Protein AF-A0ABD0RAH8-F1 (afdb_monomer_lite)

Organism: Cirrhinus mrigala (NCBI:txid683832)

InterPro domains:
  IPR013819 Lipoxygenase, C-terminal [PS51393] (1-57)
  IPR036226 Lipoxigenase, C-terminal domain superfamily [SSF48484] (1-57)

pLDDT: mean 94.16, std 4.1, range [69.94, 97.5]

Sequence (57 aa):
YDWFAWIPNCPSTMRKPPPTQKGQVDMKYIMESLPDRERSCWHLGAVWALSQFQDEE

Secondary structure (DSSP, 8-state):
-TTTSSTTTS-S--SSPPPSSTT---HHHHHHHSPPHHHHHHHHHHHHHTTPPPTT-

Radius of gyration: 14.94 Å; chains: 1; bounding box: 35×18×45 Å

Foldseek 3Di:
DVQPLPCVSPAPAFPDDPDPDPPPDDPVNVVNGGDDPVSSVVSNVVVVVVPDDDPVD

Structure (mmCIF, N/CA/C/O backbone):
data_AF-A0ABD0RAH8-F1
#
_entry.id   AF-A0ABD0RAH8-F1
#
loop_
_atom_site.group_PDB
_atom_site.id
_atom_site.type_symbol
_atom_site.label_atom_id
_atom_site.label_alt_id
_atom_site.label_comp_id
_atom_site.label_asym_id
_atom_site.label_entity_id
_atom_site.label_seq_id
_atom_site.pdbx_PDB_ins_code
_atom_site.Cartn_x
_atom_site.Cartn_y
_atom_site.Cartn_z
_atom_site.occupancy
_atom_site.B_iso_or_equiv
_atom_site.auth_seq_id
_atom_site.auth_comp_id
_atom_site.auth_asym_id
_atom_site.auth_atom_id
_atom_site.pdbx_PDB_model_num
ATOM 1 N N . TYR A 1 1 ? 5.501 -7.419 -8.800 1.00 85.69 1 TYR A N 1
ATO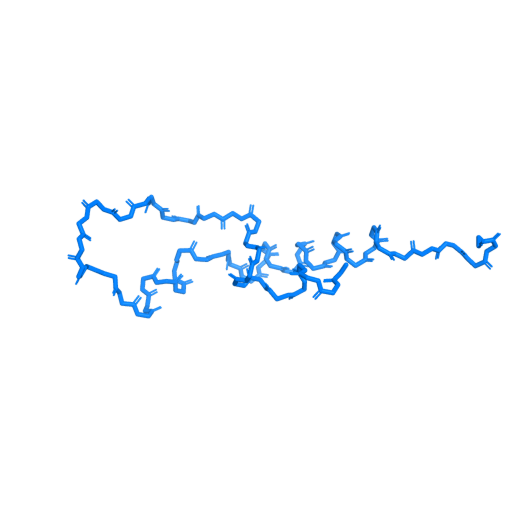M 2 C CA . TYR A 1 1 ? 4.088 -7.082 -9.077 1.00 85.69 1 TYR A CA 1
ATOM 3 C C . TYR A 1 1 ? 3.135 -8.132 -8.528 1.00 85.69 1 TYR A C 1
ATOM 5 O O . TYR A 1 1 ? 2.272 -7.777 -7.739 1.00 85.69 1 TYR A O 1
ATOM 13 N N . ASP A 1 2 ? 3.350 -9.408 -8.829 1.00 89.75 2 ASP A N 1
ATOM 14 C CA . ASP A 1 2 ? 2.457 -10.539 -8.514 1.00 89.75 2 ASP A CA 1
ATOM 15 C C . ASP A 1 2 ? 1.880 -10.570 -7.087 1.00 89.75 2 ASP A C 1
ATOM 17 O O . ASP A 1 2 ? 0.689 -10.804 -6.906 1.00 89.75 2 ASP A O 1
ATOM 21 N N . TRP A 1 3 ? 2.689 -10.263 -6.068 1.00 90.00 3 TRP A N 1
ATOM 22 C CA . TRP A 1 3 ? 2.264 -10.296 -4.659 1.00 90.00 3 TRP A CA 1
ATOM 23 C C . TRP A 1 3 ? 1.761 -8.956 -4.102 1.00 90.00 3 TRP A C 1
ATOM 25 O O . TRP A 1 3 ? 1.076 -8.925 -3.082 1.00 90.00 3 TRP A O 1
ATOM 35 N N . PHE A 1 4 ? 2.094 -7.847 -4.761 1.00 92.06 4 PHE A N 1
ATOM 36 C CA . PHE A 1 4 ? 1.803 -6.482 -4.298 1.00 92.06 4 PHE A CA 1
ATOM 37 C C . PHE A 1 4 ? 0.711 -5.802 -5.144 1.00 92.06 4 PHE A C 1
ATOM 39 O O . PHE A 1 4 ? 0.190 -4.756 -4.771 1.00 92.06 4 PHE A O 1
ATOM 46 N N . ALA A 1 5 ? 0.306 -6.411 -6.264 1.00 91.44 5 ALA A N 1
ATOM 47 C CA . ALA A 1 5 ? -0.789 -5.927 -7.102 1.00 91.44 5 ALA A CA 1
ATOM 48 C C . ALA A 1 5 ? -2.161 -6.039 -6.409 1.00 91.44 5 ALA A C 1
ATOM 50 O O . ALA A 1 5 ? -3.085 -5.283 -6.703 1.00 91.44 5 ALA A O 1
ATOM 51 N N . TRP A 1 6 ? -2.306 -6.955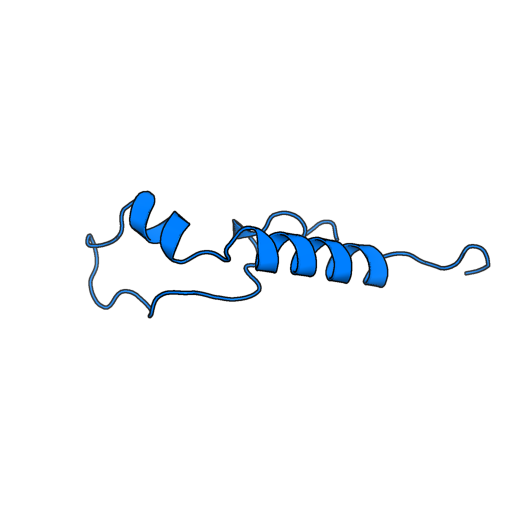 -5.448 1.00 95.06 6 TRP A N 1
ATOM 52 C CA . TRP A 1 6 ? -3.489 -7.022 -4.596 1.00 95.06 6 TRP A CA 1
ATOM 53 C C . TRP A 1 6 ? -3.288 -6.166 -3.339 1.00 95.06 6 TRP A C 1
ATOM 55 O O . TRP A 1 6 ? -2.703 -6.617 -2.356 1.00 95.06 6 TRP A O 1
ATOM 65 N N . ILE A 1 7 ? -3.791 -4.926 -3.368 1.00 94.56 7 ILE A N 1
ATOM 66 C CA . ILE A 1 7 ? -3.596 -3.918 -2.304 1.00 94.56 7 ILE A CA 1
ATOM 67 C C . ILE A 1 7 ? -3.893 -4.450 -0.887 1.00 94.56 7 ILE A C 1
ATOM 69 O O . ILE A 1 7 ? -3.092 -4.184 0.005 1.00 94.56 7 ILE A O 1
ATOM 73 N N . PRO A 1 8 ? -4.981 -5.204 -0.621 1.00 95.62 8 PRO A N 1
ATOM 74 C CA . PRO A 1 8 ? -5.234 -5.730 0.721 1.00 95.62 8 PRO A CA 1
ATOM 75 C C . PRO A 1 8 ? -4.176 -6.721 1.230 1.00 95.62 8 PRO A C 1
ATOM 77 O O . PRO A 1 8 ? -4.056 -6.883 2.440 1.00 95.62 8 PRO A O 1
ATOM 80 N N . ASN A 1 9 ? -3.416 -7.378 0.344 1.00 96.00 9 ASN A N 1
ATOM 81 C CA . ASN A 1 9 ? -2.321 -8.272 0.739 1.00 96.00 9 ASN A CA 1
ATOM 82 C C . ASN A 1 9 ? -1.074 -7.498 1.178 1.00 96.00 9 ASN A C 1
ATOM 84 O O . ASN A 1 9 ? -0.397 -7.906 2.117 1.00 96.00 9 ASN A O 1
ATOM 88 N N . CYS A 1 10 ? -0.779 -6.373 0.522 1.00 94.31 10 CYS A N 1
ATOM 89 C CA . CYS A 1 10 ? 0.330 -5.509 0.907 1.00 94.31 10 CYS A CA 1
ATOM 90 C C . CYS A 1 10 ? -0.038 -4.023 0.764 1.00 94.31 10 CYS A C 1
ATOM 92 O O . CYS A 1 10 ? 0.306 -3.380 -0.230 1.00 94.31 10 CYS A O 1
ATOM 94 N N . PRO A 1 11 ? -0.763 -3.453 1.741 1.00 94.25 11 PRO A N 1
ATOM 95 C CA . PRO A 1 11 ? -1.132 -2.050 1.689 1.00 94.25 11 PRO A CA 1
ATOM 96 C C . PRO A 1 11 ? 0.107 -1.176 1.906 1.00 94.25 11 PRO A C 1
ATOM 98 O O . PRO A 1 11 ? 0.821 -1.319 2.896 1.00 94.25 11 PRO A O 1
ATOM 101 N N . SER A 1 12 ? 0.334 -0.215 1.010 1.00 92.88 12 SER A N 1
ATOM 102 C CA . SER A 1 12 ? 1.443 0.744 1.126 1.00 92.88 12 SER A CA 1
ATOM 103 C C . SER A 1 12 ? 1.317 1.694 2.321 1.00 92.88 12 SER A C 1
ATOM 105 O O . SER A 1 12 ? 2.299 2.305 2.737 1.00 92.88 12 SER A O 1
ATOM 107 N N . THR A 1 13 ? 0.108 1.856 2.863 1.00 95.00 13 THR A N 1
ATOM 108 C CA . THR A 1 13 ? -0.175 2.703 4.023 1.00 95.00 13 THR A CA 1
ATOM 109 C C . THR A 1 13 ? -1.470 2.281 4.718 1.00 95.00 13 THR A C 1
ATOM 111 O O . THR A 1 13 ? -2.313 1.612 4.119 1.00 95.00 13 THR A O 1
ATOM 114 N N . MET A 1 14 ? -1.650 2.727 5.963 1.00 97.50 14 MET A N 1
ATOM 115 C CA . MET A 1 14 ? -2.877 2.565 6.743 1.00 97.50 14 MET A CA 1
ATOM 116 C C . MET A 1 14 ? -3.381 3.942 7.188 1.00 97.50 14 MET A C 1
ATOM 118 O O . MET A 1 14 ? -2.631 4.730 7.759 1.00 97.50 14 MET A O 1
ATOM 122 N N . ARG A 1 15 ? -4.659 4.240 6.931 1.00 96.94 15 ARG A N 1
ATOM 123 C CA . ARG A 1 15 ? -5.293 5.541 7.231 1.00 96.94 15 ARG A CA 1
ATOM 124 C C . ARG A 1 15 ? -5.914 5.628 8.629 1.00 96.94 15 ARG A C 1
ATOM 126 O O . ARG A 1 15 ? -6.349 6.703 9.033 1.00 96.94 15 ARG A O 1
ATOM 133 N N . LYS A 1 16 ? -5.968 4.517 9.367 1.00 95.19 16 LYS A N 1
ATOM 134 C CA . LYS A 1 16 ? -6.466 4.446 10.747 1.00 95.19 16 LYS A CA 1
ATOM 135 C C . LYS A 1 16 ? -5.422 3.811 11.669 1.00 95.19 16 LYS A C 1
ATOM 137 O O . LYS A 1 16 ? -4.631 2.991 11.200 1.00 95.19 16 LYS A O 1
ATOM 142 N N . PRO A 1 17 ? -5.413 4.172 12.965 1.00 95.94 17 PRO A N 1
ATOM 143 C CA . PRO A 1 17 ? -4.553 3.515 13.939 1.00 95.94 17 PRO A CA 1
ATOM 144 C C . PRO A 1 17 ? -4.961 2.043 14.127 1.00 95.94 17 PRO A C 1
ATOM 146 O O . PRO A 1 17 ? -6.100 1.680 13.825 1.00 95.94 17 PRO A O 1
ATOM 149 N N . PRO A 1 18 ? -4.069 1.197 14.669 1.00 95.50 18 PRO A N 1
ATOM 150 C CA . PRO A 1 18 ? -4.415 -0.171 15.027 1.00 95.50 18 PRO A CA 1
ATOM 151 C C . PRO A 1 18 ? -5.604 -0.215 16.006 1.00 95.50 18 PRO A C 1
ATOM 153 O O . PRO A 1 18 ? -5.643 0.578 16.953 1.00 95.50 18 PRO A O 1
ATOM 156 N N . PRO A 1 19 ? -6.571 -1.130 15.819 1.00 95.12 19 PRO A N 1
ATOM 157 C CA . PRO A 1 19 ? -7.689 -1.285 16.742 1.00 95.12 19 PRO A CA 1
ATOM 158 C C . PRO A 1 19 ? -7.185 -1.721 18.123 1.00 95.12 19 PRO A C 1
ATOM 160 O O . PRO A 1 19 ? -6.341 -2.608 18.240 1.00 95.12 19 PRO A O 1
ATOM 163 N N . THR A 1 20 ? -7.717 -1.111 19.182 1.00 96.06 20 THR A N 1
ATOM 164 C CA . THR A 1 20 ? -7.256 -1.343 20.563 1.00 96.06 20 THR A CA 1
ATOM 165 C C . THR A 1 20 ? -8.039 -2.435 21.290 1.00 96.06 20 THR A C 1
ATOM 167 O O . THR A 1 20 ? -7.615 -2.891 22.350 1.00 96.06 20 THR A O 1
ATOM 170 N N . GLN A 1 21 ? -9.175 -2.873 20.739 1.00 95.88 21 GLN A N 1
ATOM 171 C CA . GLN A 1 21 ? -10.039 -3.893 21.333 1.00 95.88 21 GLN A CA 1
ATOM 172 C C . GLN A 1 21 ? -10.604 -4.832 20.262 1.00 95.88 21 GLN A C 1
ATOM 174 O O . GLN A 1 21 ? -10.802 -4.457 19.104 1.00 95.88 21 GLN A O 1
ATOM 179 N N . LYS A 1 22 ? -10.888 -6.074 20.662 1.00 95.50 22 LYS A N 1
ATOM 180 C CA . LYS A 1 22 ? -11.510 -7.076 19.786 1.00 95.50 22 LYS A CA 1
ATOM 181 C C . LYS A 1 22 ? -12.987 -6.733 19.541 1.00 95.50 22 LYS A C 1
ATOM 183 O O . LYS A 1 22 ? -13.641 -6.168 20.409 1.00 95.50 22 LYS A O 1
ATOM 188 N N . GLY A 1 23 ? -13.514 -7.102 18.371 1.00 94.81 23 GLY A N 1
ATOM 189 C CA . GLY A 1 23 ? -14.940 -6.957 18.034 1.00 94.81 23 GLY A CA 1
ATOM 190 C C . GLY A 1 23 ? -15.392 -5.558 17.588 1.00 94.81 23 GLY A C 1
ATOM 191 O O . GLY A 1 23 ? -16.573 -5.373 17.331 1.00 94.81 23 GLY A O 1
ATOM 192 N N . GLN A 1 24 ? -14.479 -4.586 17.471 1.00 93.00 24 GLN A N 1
ATOM 193 C CA . GLN A 1 24 ? -14.799 -3.214 17.038 1.00 93.00 24 GLN A CA 1
ATOM 194 C C . GLN A 1 24 ? -14.662 -2.980 15.524 1.00 93.00 24 GLN A C 1
ATOM 196 O O . GLN A 1 24 ? -15.028 -1.917 15.030 1.00 93.00 24 GLN A O 1
ATOM 201 N N . VAL A 1 25 ? -14.088 -3.939 14.794 1.00 96.00 25 VAL A N 1
ATOM 202 C CA . VAL A 1 25 ? -13.762 -3.797 13.371 1.00 96.00 25 VAL A CA 1
ATOM 203 C C . VAL A 1 25 ? -14.849 -4.444 12.521 1.00 96.00 25 VAL A C 1
ATOM 205 O O . VAL A 1 25 ? -15.130 -5.631 12.674 1.00 96.00 25 VAL A O 1
ATOM 208 N N . ASP A 1 26 ? -15.413 -3.673 11.596 1.00 96.12 26 ASP A N 1
ATOM 209 C CA . ASP A 1 26 ? -16.319 -4.136 10.548 1.00 96.12 26 ASP A CA 1
ATOM 210 C C . ASP A 1 26 ? -15.688 -3.962 9.150 1.00 96.12 26 ASP A C 1
ATOM 212 O O . ASP A 1 26 ? -14.589 -3.420 8.992 1.00 96.12 26 ASP A O 1
ATOM 216 N N . MET A 1 27 ? -16.381 -4.424 8.102 1.00 96.69 27 MET A N 1
ATOM 217 C CA . MET A 1 27 ? -15.879 -4.313 6.725 1.00 96.69 27 MET A CA 1
ATOM 218 C C . MET A 1 27 ? -15.678 -2.851 6.301 1.00 96.69 27 MET A C 1
ATOM 220 O O . MET A 1 27 ? -14.725 -2.528 5.591 1.00 96.69 27 MET A O 1
ATOM 224 N N . LYS A 1 28 ? -16.544 -1.944 6.766 1.00 96.12 28 LYS A N 1
ATOM 225 C CA . LYS A 1 28 ? -16.432 -0.513 6.477 1.00 96.12 28 LYS A CA 1
ATOM 226 C C . LYS A 1 28 ? -15.154 0.071 7.080 1.00 96.12 28 LYS A C 1
ATOM 228 O O . LYS A 1 28 ? -14.410 0.752 6.379 1.00 96.12 28 LYS A O 1
ATOM 233 N N . TYR A 1 29 ? -14.858 -0.246 8.337 1.00 96.19 29 TYR A N 1
ATOM 234 C CA . TYR A 1 29 ? -13.637 0.164 9.019 1.00 96.19 29 TYR A CA 1
ATOM 235 C C . TYR A 1 29 ? -12.391 -0.338 8.286 1.00 96.19 29 TYR A C 1
ATOM 237 O O . TYR A 1 29 ? -11.441 0.429 8.133 1.00 96.19 29 TYR A O 1
ATOM 245 N N . ILE A 1 30 ? -12.394 -1.582 7.792 1.00 96.31 30 ILE A N 1
ATOM 246 C CA . ILE A 1 30 ? -11.279 -2.139 7.006 1.00 96.31 30 ILE A CA 1
ATOM 247 C C . ILE A 1 30 ? -11.078 -1.334 5.718 1.00 96.31 30 ILE A C 1
ATOM 249 O O . ILE A 1 30 ? -9.973 -0.856 5.465 1.00 96.31 30 ILE A O 1
ATOM 253 N N . MET A 1 31 ? -12.140 -1.110 4.940 1.00 96.50 31 MET A N 1
ATOM 254 C CA . MET A 1 31 ? -12.062 -0.358 3.678 1.00 96.50 31 MET A CA 1
ATOM 255 C C . MET A 1 31 ? -11.635 1.103 3.886 1.00 96.50 31 MET A C 1
ATOM 257 O O . MET A 1 31 ? -10.926 1.675 3.058 1.00 96.50 31 MET A O 1
ATOM 261 N N . GLU A 1 32 ? -12.028 1.712 5.006 1.00 96.38 32 GLU A N 1
ATOM 262 C CA . GLU A 1 32 ? -11.580 3.052 5.398 1.00 96.38 32 GLU A CA 1
ATOM 263 C C . GLU A 1 32 ? -10.130 3.076 5.903 1.00 96.38 32 GLU A C 1
ATOM 265 O O . GLU A 1 32 ? -9.472 4.110 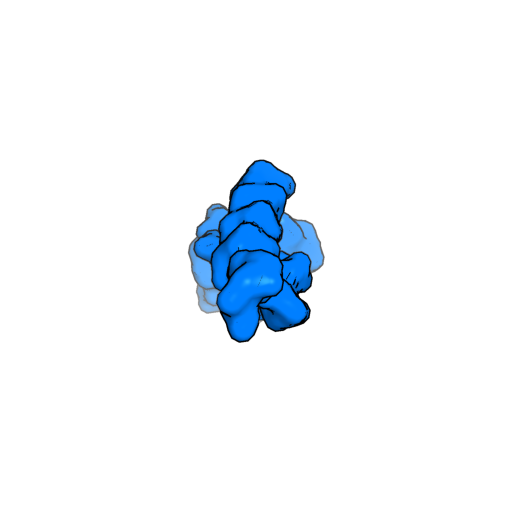5.800 1.00 96.38 32 GLU A O 1
ATOM 270 N N . SER A 1 33 ? -9.624 1.962 6.439 1.00 96.81 33 SER A N 1
ATOM 271 C CA . SER A 1 33 ? -8.241 1.838 6.921 1.00 96.81 33 SER A CA 1
ATOM 272 C C . SER A 1 33 ? -7.247 1.598 5.788 1.00 96.81 33 SER A C 1
ATOM 274 O O . SER A 1 33 ? -6.124 2.090 5.860 1.00 96.81 33 SER A O 1
ATOM 276 N N . LEU A 1 34 ? -7.652 0.869 4.745 1.00 97.19 34 LEU A N 1
ATOM 277 C CA . LEU A 1 34 ? -6.836 0.610 3.556 1.00 97.19 34 LEU A CA 1
ATOM 278 C C . LEU A 1 34 ? -6.523 1.898 2.772 1.00 97.19 34 LEU A C 1
ATOM 280 O O . LEU A 1 34 ? -7.226 2.898 2.953 1.00 97.19 34 LEU A O 1
ATOM 284 N N . PRO A 1 35 ? -5.501 1.896 1.890 1.00 95.94 35 PRO A N 1
ATOM 285 C CA . PRO A 1 35 ? -5.189 3.034 1.028 1.00 95.94 35 PRO A CA 1
ATOM 286 C C . PRO A 1 35 ? -6.402 3.508 0.218 1.00 95.94 35 PRO A C 1
ATOM 288 O O . PRO A 1 35 ? -7.276 2.723 -0.150 1.00 95.94 35 PRO A O 1
ATOM 291 N N . ASP A 1 36 ? -6.463 4.809 -0.057 1.00 95.06 36 ASP A N 1
ATOM 292 C CA . ASP A 1 36 ? -7.437 5.349 -1.000 1.00 95.06 36 ASP A CA 1
ATOM 293 C C . ASP A 1 36 ? -7.035 5.057 -2.448 1.00 95.06 36 ASP A C 1
ATOM 295 O O . ASP A 1 36 ? -5.919 4.632 -2.743 1.00 95.06 36 ASP A O 1
ATOM 299 N N . ARG A 1 37 ? -7.970 5.305 -3.370 1.00 94.06 37 ARG A N 1
ATOM 300 C CA . ARG A 1 37 ? -7.804 4.981 -4.792 1.00 94.06 37 ARG A CA 1
ATOM 301 C C . ARG A 1 37 ? -6.536 5.586 -5.387 1.00 94.06 37 ARG A C 1
ATOM 303 O O . ARG A 1 37 ? -5.847 4.908 -6.133 1.00 94.06 37 ARG A O 1
ATOM 310 N N . GLU A 1 38 ? -6.217 6.828 -5.036 1.00 95.81 38 GLU A N 1
ATOM 311 C CA . GLU A 1 38 ? -5.030 7.513 -5.547 1.00 95.81 38 GLU A CA 1
ATOM 312 C C . GLU A 1 38 ? -3.736 6.828 -5.091 1.00 95.81 38 GLU A C 1
ATOM 314 O O . GLU A 1 38 ? -2.902 6.473 -5.926 1.00 95.81 38 GLU A O 1
ATOM 319 N N . ARG A 1 39 ? -3.583 6.562 -3.785 1.00 94.38 39 ARG A N 1
ATOM 320 C CA . ARG A 1 39 ? -2.401 5.857 -3.265 1.00 94.38 39 ARG A CA 1
ATOM 321 C C . ARG A 1 39 ? -2.320 4.426 -3.782 1.00 94.38 39 ARG A C 1
ATOM 323 O O . ARG A 1 39 ? -1.218 3.940 -4.030 1.00 94.38 39 ARG A O 1
ATOM 330 N N . SER A 1 40 ? -3.459 3.762 -3.979 1.00 95.00 40 SER A N 1
ATOM 331 C CA . SER A 1 40 ? -3.507 2.449 -4.622 1.00 95.00 40 SER A CA 1
ATOM 332 C C . SER A 1 40 ? -3.018 2.499 -6.069 1.00 95.00 40 SER A C 1
ATOM 334 O O . SER A 1 40 ? -2.198 1.669 -6.444 1.00 95.00 40 SER A O 1
ATOM 336 N N . CYS A 1 41 ? -3.449 3.480 -6.867 1.00 95.25 41 CYS A N 1
ATOM 337 C CA . CYS A 1 41 ? -2.988 3.640 -8.249 1.00 95.25 41 CYS A CA 1
ATOM 338 C C . CYS A 1 41 ? -1.474 3.872 -8.321 1.00 95.25 41 CYS A C 1
ATOM 340 O O . CYS A 1 41 ? -0.788 3.196 -9.087 1.00 95.25 41 CYS A O 1
ATOM 342 N N . TRP A 1 42 ? -0.941 4.771 -7.489 1.00 96.69 42 TRP A N 1
ATOM 343 C CA . TRP A 1 42 ? 0.502 5.016 -7.425 1.00 96.69 42 TRP A CA 1
ATOM 344 C C . TRP A 1 42 ? 1.287 3.785 -6.977 1.00 96.69 42 TRP A C 1
ATOM 346 O O . TRP A 1 42 ? 2.323 3.477 -7.564 1.00 96.69 42 TRP A O 1
ATOM 356 N N . HIS A 1 43 ? 0.786 3.052 -5.980 1.00 95.06 43 HIS A N 1
ATOM 357 C CA . HIS A 1 43 ? 1.412 1.812 -5.530 1.00 95.06 43 HIS A CA 1
ATOM 358 C C . HIS A 1 43 ? 1.491 0.776 -6.657 1.00 95.06 43 HIS A C 1
ATOM 360 O O . HIS A 1 43 ? 2.561 0.222 -6.900 1.00 95.06 43 HIS A O 1
ATOM 366 N N . LEU A 1 44 ? 0.390 0.567 -7.387 1.00 95.38 44 LEU A N 1
ATOM 367 C CA . LEU A 1 44 ? 0.350 -0.354 -8.523 1.00 95.38 44 LEU A CA 1
ATOM 368 C C . LEU A 1 44 ? 1.316 0.059 -9.632 1.00 95.38 44 LEU A C 1
ATOM 370 O O . LEU A 1 44 ? 2.052 -0.789 -10.131 1.00 95.38 44 LEU A O 1
ATOM 374 N N . GLY A 1 45 ? 1.340 1.346 -9.988 1.00 95.31 45 GLY A N 1
ATOM 375 C CA . GLY A 1 45 ? 2.238 1.872 -11.015 1.00 95.31 45 GLY A CA 1
ATOM 376 C C . GLY A 1 45 ? 3.708 1.689 -10.647 1.00 95.31 45 GLY A C 1
ATOM 377 O O . GLY A 1 45 ? 4.481 1.173 -11.451 1.00 95.31 45 GLY A O 1
ATOM 378 N N . ALA A 1 46 ? 4.081 2.036 -9.412 1.00 95.88 46 ALA A N 1
ATOM 379 C CA . ALA A 1 46 ? 5.448 1.882 -8.924 1.00 95.88 46 ALA A CA 1
ATOM 380 C C . ALA A 1 46 ? 5.879 0.411 -8.906 1.00 95.88 46 ALA A C 1
ATOM 382 O O . ALA A 1 46 ? 6.922 0.059 -9.451 1.00 95.88 46 ALA A O 1
ATOM 383 N N . VAL A 1 47 ? 5.059 -0.465 -8.320 1.00 96.00 47 VAL A N 1
ATOM 384 C CA . VAL A 1 47 ? 5.361 -1.897 -8.244 1.00 96.00 47 VAL A CA 1
ATOM 385 C C . VAL A 1 47 ? 5.443 -2.515 -9.639 1.00 96.00 47 VAL A C 1
ATOM 387 O O . VAL A 1 47 ? 6.300 -3.366 -9.864 1.00 96.00 47 VAL A O 1
ATOM 390 N N . TRP A 1 48 ? 4.561 -2.134 -10.565 1.00 95.19 48 TRP A N 1
ATOM 391 C CA . TRP A 1 48 ? 4.586 -2.646 -11.933 1.00 95.19 48 TRP A CA 1
ATOM 392 C C . TRP A 1 48 ? 5.868 -2.234 -12.652 1.00 95.19 48 TRP A C 1
ATOM 394 O O . TRP A 1 48 ? 6.602 -3.110 -13.104 1.00 95.19 48 TRP A O 1
ATOM 404 N N . ALA A 1 49 ? 6.161 -0.929 -12.675 1.00 95.81 49 ALA A N 1
ATOM 405 C CA . ALA A 1 49 ? 7.309 -0.370 -13.381 1.00 95.81 49 ALA A CA 1
ATOM 406 C C . ALA A 1 49 ? 8.638 -0.939 -12.865 1.00 95.81 49 ALA A C 1
ATOM 408 O O . ALA A 1 49 ? 9.501 -1.291 -13.656 1.00 95.81 49 ALA A O 1
ATOM 409 N N . LEU A 1 50 ? 8.777 -1.098 -11.545 1.00 95.31 50 LEU A N 1
ATOM 410 C CA . LEU A 1 50 ? 9.987 -1.649 -10.923 1.00 95.31 50 LEU A CA 1
ATOM 411 C C . LEU A 1 50 ? 10.113 -3.175 -11.048 1.00 95.31 50 LEU A C 1
ATOM 413 O O . LEU A 1 50 ? 11.126 -3.728 -10.634 1.00 95.31 50 LEU A O 1
ATOM 417 N N . SER A 1 51 ? 9.084 -3.865 -11.549 1.00 94.88 51 SER A N 1
ATOM 418 C CA . SER A 1 51 ? 9.120 -5.320 -11.761 1.00 94.88 51 SER A CA 1
ATOM 419 C C . SER A 1 51 ? 9.336 -5.710 -13.226 1.00 94.88 51 SER A C 1
ATOM 421 O O . SER A 1 51 ? 9.312 -6.902 -13.519 1.00 94.88 51 SER A O 1
ATOM 423 N N . GLN A 1 52 ? 9.454 -4.748 -14.146 1.00 94.00 52 GLN A N 1
ATOM 424 C CA . GLN A 1 52 ? 9.745 -5.037 -15.551 1.00 94.00 52 GLN A CA 1
ATOM 425 C C . GLN A 1 52 ? 11.259 -5.043 -15.779 1.00 94.00 52 GLN A C 1
ATOM 427 O O . GLN A 1 52 ? 11.972 -4.225 -15.200 1.00 94.00 52 GLN A O 1
ATOM 432 N N . PHE A 1 53 ? 11.719 -5.942 -16.642 1.00 93.88 53 PHE A N 1
ATOM 433 C CA . PHE A 1 53 ? 13.077 -5.929 -17.181 1.00 93.88 53 PHE A CA 1
ATOM 434 C C . PHE A 1 53 ? 13.112 -5.101 -18.469 1.00 93.88 53 PHE A C 1
ATOM 436 O O . PHE A 1 53 ? 12.072 -4.890 -19.103 1.00 93.88 53 PHE A O 1
ATOM 443 N N . GLN A 1 54 ? 14.290 -4.607 -18.841 1.00 93.19 54 GLN A N 1
ATOM 444 C CA . GLN A 1 54 ? 14.479 -3.968 -20.143 1.00 93.19 54 GLN A CA 1
ATOM 445 C C . GLN A 1 54 ? 14.610 -5.038 -21.240 1.00 93.19 54 GLN A 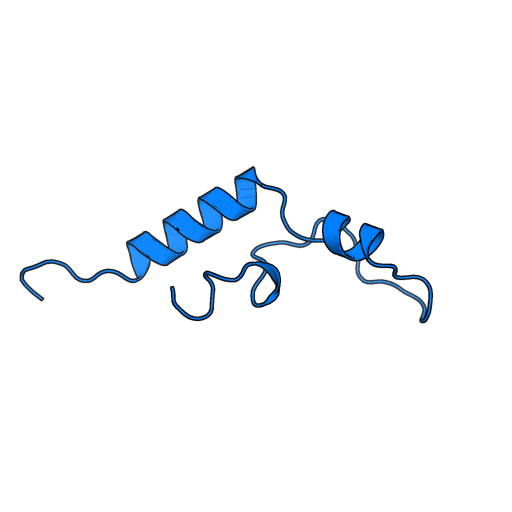C 1
ATOM 447 O O . GLN A 1 54 ? 15.041 -6.147 -20.965 1.00 93.19 54 GLN A O 1
ATOM 452 N N . ASP A 1 55 ? 14.272 -4.706 -22.490 1.00 87.31 55 ASP A N 1
ATOM 453 C CA . ASP A 1 55 ? 14.265 -5.671 -23.606 1.00 87.31 55 ASP A CA 1
ATOM 454 C C . ASP A 1 55 ? 15.628 -6.343 -23.894 1.00 87.31 55 ASP A C 1
ATOM 456 O O . ASP A 1 55 ? 15.672 -7.373 -24.563 1.00 87.31 55 ASP A O 1
ATOM 460 N N . GLU A 1 56 ? 16.737 -5.759 -23.428 1.00 85.38 56 GLU A N 1
ATOM 461 C CA . GLU A 1 56 ? 18.103 -6.278 -23.621 1.00 85.38 56 GLU A CA 1
ATOM 462 C C . GLU A 1 56 ? 18.690 -6.973 -22.377 1.00 85.38 56 GLU A C 1
ATOM 464 O O . GLU A 1 56 ? 19.886 -7.269 -22.343 1.00 85.38 56 GLU A O 1
ATOM 469 N N . GLU A 1 57 ? 17.865 -7.229 -21.361 1.00 69.94 57 GLU A N 1
ATOM 470 C CA . GLU A 1 57 ? 18.205 -7.992 -20.151 1.00 69.94 57 GLU A CA 1
ATOM 471 C C . GLU A 1 57 ? 17.651 -9.425 -20.225 1.00 69.94 57 GLU A C 1
ATOM 473 O O . GLU A 1 57 ? 18.408 -10.363 -19.878 1.00 69.94 57 GLU A O 1
#

=== Feature glossary ===
The record interleaves many kinds of information about one protein. Here is each kind framed as the question it answers.

Q: What known structures does this most resemble?
A: Structural nearest neighbors (via Foldseek easy-search vs the PDB). Reported per hit: target PDB id, E-value, and alignment TM-score. A TM-score above ~0.5 is the conventional threshold for 'same fold'.

Q: Where is each backbone atom in 3D?
A: The mmCIF table is the protein's shape written out atom by atom. For each backbone N, Cα, C, and carbonyl O, it records an (x, y, z) coordinate triple in Å plus the residue type, chain letter, and residue number.

Q: What are the backbone torsion angles?
A: The φ/ψ torsion pair specifies the backbone conformation at each residue. φ rotates about the N–Cα bond, ψ about the Cα–C bond. Steric clashes forbid most of the (φ, ψ) plane — the allowed regions (α-helix basin, β-sheet basin, left-handed helix) are the Ramachandran-allowed regions.

Q: Which residues are buried vs exposed?
A: Solvent-accessible surface area (SASA) is the area in Å² traced out by the centre of a 1.4 Å probe sphere (a water molecule) rolled over the protein's van der Waals surface (Shrake–Rupley / Lee–Richards construction). Buried residues have near-zero SASA; fully exposed residues can exceed 200 Å². The total SASA scales roughly with the number of surface residues.

Q: How confident is the AlphaFold model at each residue?
A: pLDDT is t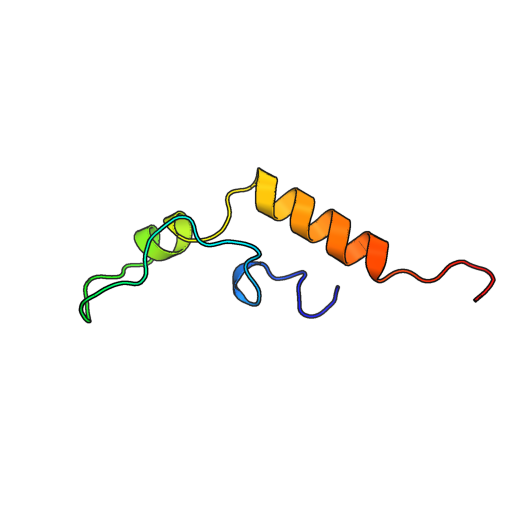he predicted lDDT-Cα score: AlphaFold's confidence that the local environment of each residue (all inter-atomic distances within 15 Å) is correctly placed. It is a per-residue number between 0 and 100, with higher meaning more reliable.

Q: What does the local fold look like, residue by residue?
A: 3Di is Foldseek's structural alphabet. Each residue is assigned one of twenty discrete states based on how its Cα sits relative to its spatial (not sequential) neighbors. Aligning 3Di strings finds structural homologs roughly as well as full 3D superposition, but orders of magnitude faster.

Q: How big and how compact is the whole molecule?
A: Radius of gyration (Rg) is the root-mean-square distance of Cα atoms from their centroid — a single number for overall size and compactness. A globular domain of N residues has Rg ≈ 2.2·N^0.38 Å; an extended or disordered chain has a much larger Rg. The Cα contact count is the number of residue pairs whose Cα atoms are within 8 Å and are more than four positions apart in sequence — a standard proxy for tertiary packing density. The bounding box is the smallest axis-aligned box enclosing all Cα atoms.

Q: Which residues are in helices, strands, or loops?
A: DSSP 8-state secondary structure assigns each residue one of H (α-helix), G (3₁₀-helix), I (π-helix), E (extended β-strand), B (isolated β-bridge), T (hydrogen-bonded turn), S (bend), or '-' (coil). The assignment is computed from backbone hydrogen-bond geometry via the Kabsch–Sander algorithm.

Q: How mobile is each atom in the crystal?
A: Crystallographic B-factors measure how much each atom's electron density is smeared out, in Å². They rise in mobile loops and surface residues and fall in the buried interior. In AlphaFold models this column is repurposed to hold pLDDT instead.

Q: What if only a Cα trace is available?
A: P-SEA three-state annotation labels each residue as helix, strand, or coil based purely on the geometry of the Cα trace. It serves as a fallback when the full backbone (and thus DSSP) is unavailable.

Q: What family and function is it annotated with?
A: Database cross-references. InterPro integrates a dozen domain/family signature databases into unified entries with residue-range hits. GO terms attach function/process/location labels with e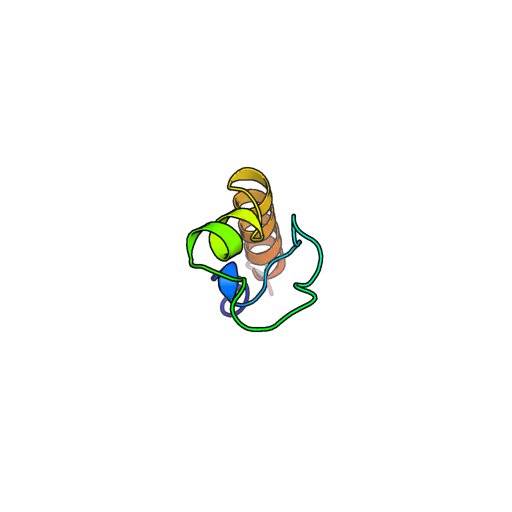vidence codes. CATH codes position the fold in a four-level structural taxonomy. Organism is the NCBI-taxonomy species name.

Q: Are the domains correctly placed relative to each other?
A: Predicted Aligned Error (PAE) is an AlphaFold confidence matrix: entry (i, j) is the expected error in the position of residue j, in ångströms, when the prediction is superimposed on the true structure at residue i. Low PAE within a block of residues means that block is internally rigid and well-predicted; high PAE between two blocks means their relative placement is uncertain even if each block individually is confident.

Q: What do the diagnostic plots show?
A: Three diagnostic plots accompany the record. The Cα contact map visualizes the tertiary structure as a 2D adjacency matrix (8 Å cutoff, sequence-local contacts suppressed). The Ramachandran plot shows the distribution of backbone (φ, ψ) torsions, with points in the α and β basins reflecting secondary structure content. The PAE plot shows AlphaFold's inter-residue confidence as a color matrix.

Q: What is the amino-acid chain?
A: Primary structure: the covalent order of the twenty standard amino acids along the backbone. Two proteins with the same sequence will (almost always) fold to the same structure; two with 30% identity often share a fold but not the details.

Q: What do the rendered images show?
A: The six renders are orthographic views along the three Cartesian axes in both directions. Representation (cartoon, sticks, or surface) and color scheme (sequence-rainbow or by-chain) vary across proteins so the training set covers all the common visualization conventions.